Protein AF-A0A0S3RJ44-F1 (afdb_monomer)

Solvent-accessible surface area (backbone atoms only — not comparable to full-atom values): 9863 Å² total; per-residue (Å²): 135,84,80,74,56,72,66,60,59,51,52,53,52,51,54,49,51,52,50,51,50,53,58,58,69,68,65,72,86,66,86,86,63,94,67,97,64,90,49,73,78,72,70,58,85,50,76,68,56,69,76,64,70,78,82,91,76,67,52,73,44,39,28,20,77,89,71,66,69,75,20,60,39,72,65,59,49,55,71,70,52,62,87,89,63,86,68,60,71,47,78,45,72,55,92,74,93,78,90,83,80,85,53,69,49,63,95,67,74,64,89,85,50,65,61,91,83,54,63,88,84,53,42,76,47,51,68,82,71,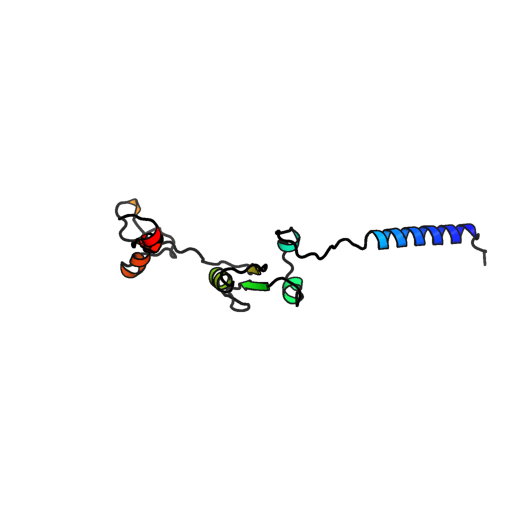41,45,68,72,74,40,57,66,63,74,50,28,85,80,72,59,93,123

pLDDT: mean 83.02, std 14.95, range [43.44, 97.44]

Radius of gyration: 30.16 Å; Cα contacts (8 Å, |Δi|>4): 96; chains: 1; bounding box: 82×57×71 Å

Structure (mmCIF, N/CA/C/O backbone):
data_AF-A0A0S3RJ44-F1
#
_entry.id   AF-A0A0S3RJ44-F1
#
loop_
_atom_site.group_PDB
_atom_site.id
_atom_site.type_symbol
_atom_site.label_atom_id
_atom_site.label_alt_id
_atom_site.label_comp_id
_atom_site.label_asym_id
_atom_site.label_entity_id
_atom_site.label_seq_id
_atom_site.pdbx_PDB_ins_code
_atom_site.Cartn_x
_atom_site.Cartn_y
_atom_site.Cartn_z
_atom_site.occupancy
_atom_site.B_iso_or_equiv
_atom_site.auth_seq_id
_atom_site.auth_comp_id
_atom_site.auth_asym_id
_atom_site.auth_atom_id
_atom_site.pdbx_PDB_model_num
ATOM 1 N N . MET A 1 1 ? 62.643 27.746 -41.252 1.00 45.16 1 MET A N 1
ATOM 2 C CA . MET A 1 1 ? 61.669 26.673 -40.960 1.00 45.16 1 MET A CA 1
ATOM 3 C C . MET A 1 1 ? 62.458 25.411 -40.659 1.00 45.16 1 MET A C 1
ATOM 5 O O . MET A 1 1 ? 63.039 24.850 -41.576 1.00 45.16 1 MET A O 1
ATOM 9 N N . GLN A 1 2 ? 62.613 25.051 -39.382 1.00 48.62 2 GLN A N 1
ATOM 10 C CA . GLN A 1 2 ? 63.372 23.856 -39.006 1.00 48.62 2 GLN A CA 1
ATOM 11 C C . GLN A 1 2 ? 62.541 22.615 -39.343 1.00 48.62 2 GLN A C 1
ATOM 13 O O . GLN A 1 2 ? 61.405 22.496 -38.888 1.00 48.62 2 GLN A O 1
ATOM 18 N N . LEU A 1 3 ? 63.101 21.726 -40.171 1.00 55.91 3 LEU A N 1
ATOM 19 C CA . LEU A 1 3 ? 62.558 20.393 -40.401 1.00 55.91 3 LEU A CA 1
ATOM 20 C C . LEU A 1 3 ? 62.529 19.669 -39.056 1.00 55.91 3 LEU A C 1
ATOM 22 O O . LEU A 1 3 ? 63.568 19.275 -38.529 1.00 55.91 3 LEU A O 1
ATOM 26 N N . VAL A 1 4 ? 61.336 19.518 -38.491 1.00 58.62 4 VAL A N 1
ATOM 27 C CA . VAL A 1 4 ? 61.106 18.594 -37.383 1.00 58.62 4 VAL A CA 1
ATOM 28 C C . VAL A 1 4 ? 61.570 17.222 -37.869 1.00 58.62 4 VAL A C 1
ATOM 30 O O . VAL A 1 4 ? 61.089 16.735 -38.892 1.00 58.62 4 VAL A O 1
ATOM 33 N N . SER A 1 5 ? 62.568 16.647 -37.193 1.00 69.38 5 SER A N 1
ATOM 34 C CA . SER A 1 5 ? 63.145 15.345 -37.540 1.00 69.38 5 SER A CA 1
ATOM 35 C C . SER A 1 5 ? 62.029 14.322 -37.766 1.00 69.38 5 SER A C 1
ATOM 37 O O . SER A 1 5 ? 61.135 14.188 -36.928 1.00 69.38 5 SER A O 1
ATOM 39 N N . SER A 1 6 ? 62.089 13.589 -38.883 1.00 69.00 6 SER A N 1
ATOM 40 C CA . SER A 1 6 ? 61.101 12.571 -39.274 1.00 69.00 6 SER A CA 1
ATOM 41 C C . SER A 1 6 ? 60.794 11.561 -38.157 1.00 69.00 6 SER A C 1
ATOM 43 O O . SER A 1 6 ? 59.699 11.003 -38.123 1.00 69.00 6 SER A O 1
ATOM 45 N N . GLY A 1 7 ? 61.730 11.341 -37.226 1.00 73.81 7 GLY A N 1
ATOM 46 C CA . GLY A 1 7 ? 61.532 10.461 -36.072 1.00 73.81 7 GLY A CA 1
ATOM 47 C C . GLY A 1 7 ? 60.569 11.016 -35.017 1.00 73.81 7 GLY A C 1
ATOM 48 O O . GLY A 1 7 ? 59.842 10.250 -34.392 1.00 73.81 7 GLY A O 1
ATOM 49 N N . VAL A 1 8 ? 60.503 12.340 -34.849 1.00 77.69 8 VAL A N 1
ATOM 50 C CA . VAL A 1 8 ? 59.603 12.989 -33.880 1.00 77.69 8 VAL A CA 1
ATOM 51 C C . VAL A 1 8 ? 58.155 12.874 -34.350 1.00 77.69 8 VAL A C 1
ATOM 53 O O . VAL A 1 8 ? 57.284 12.487 -33.578 1.00 77.69 8 VAL A O 1
ATOM 56 N N . VAL A 1 9 ? 57.905 13.118 -35.640 1.00 79.19 9 VAL A N 1
ATOM 57 C CA . VAL A 1 9 ? 56.572 12.960 -36.246 1.00 79.19 9 VAL A CA 1
ATOM 58 C C . VAL A 1 9 ? 56.100 11.505 -36.158 1.00 79.19 9 VAL A C 1
ATOM 60 O O . VAL A 1 9 ? 54.952 11.253 -35.804 1.00 79.19 9 VAL A O 1
ATOM 63 N N . PHE A 1 10 ? 56.992 10.540 -36.400 1.00 80.38 10 PHE A N 1
ATOM 64 C CA . PHE A 1 10 ? 56.674 9.115 -36.296 1.00 80.38 10 PHE A CA 1
ATOM 65 C C . PHE A 1 10 ? 56.311 8.685 -34.863 1.00 80.38 10 PHE A C 1
ATOM 67 O O . PHE A 1 10 ? 55.352 7.938 -34.661 1.00 80.38 10 PHE A O 1
ATOM 74 N N . LEU A 1 11 ? 57.016 9.203 -33.851 1.00 81.50 11 LEU A N 1
ATOM 75 C CA . LEU A 1 11 ? 56.676 8.972 -32.443 1.00 81.50 11 LEU A CA 1
ATOM 76 C C . LEU A 1 11 ? 55.299 9.544 -32.079 1.00 81.50 11 LEU A C 1
ATOM 78 O O . LEU A 1 11 ? 54.509 8.859 -31.437 1.00 81.50 11 LEU A O 1
ATOM 82 N N . PHE A 1 12 ? 54.964 10.752 -32.537 1.00 82.19 12 PHE A N 1
ATOM 83 C CA . 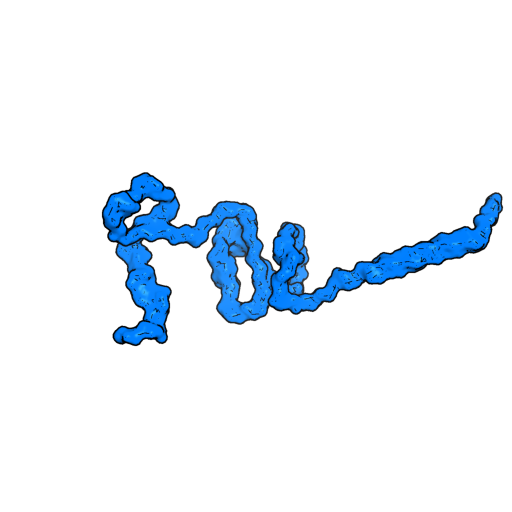PHE A 1 12 ? 53.639 11.328 -32.279 1.00 82.19 12 PHE A CA 1
ATOM 84 C C . PHE A 1 12 ? 52.511 10.544 -32.956 1.00 82.19 12 PHE A C 1
ATOM 86 O O . PHE A 1 12 ? 51.482 10.303 -32.331 1.00 82.19 12 PHE A O 1
ATOM 93 N N . VAL A 1 13 ? 52.708 10.099 -34.201 1.00 84.38 13 VAL A N 1
ATOM 94 C CA . VAL A 1 13 ? 51.714 9.290 -34.925 1.00 84.38 13 VAL A CA 1
ATOM 95 C C . VAL A 1 13 ? 51.508 7.940 -34.243 1.00 84.38 13 VAL A C 1
ATOM 97 O O . VAL A 1 13 ? 50.372 7.517 -34.061 1.00 84.38 13 VAL A O 1
ATOM 100 N N . THR A 1 14 ? 52.578 7.272 -33.815 1.00 81.88 14 THR A N 1
ATOM 101 C CA . THR A 1 14 ? 52.465 5.964 -33.152 1.00 81.88 14 THR A CA 1
ATOM 102 C C . THR A 1 14 ? 51.821 6.065 -31.772 1.00 81.88 14 THR A C 1
ATOM 104 O O . THR A 1 14 ? 50.952 5.254 -31.473 1.00 81.88 14 THR A O 1
ATOM 107 N N . VAL A 1 15 ? 52.150 7.087 -30.972 1.00 83.56 15 VAL A N 1
ATOM 108 C CA . VAL A 1 15 ? 51.484 7.354 -29.682 1.00 83.56 15 VAL A CA 1
ATOM 109 C C . VAL A 1 15 ? 50.008 7.710 -29.875 1.00 83.56 15 VAL A C 1
ATOM 111 O O . VAL A 1 15 ? 49.157 7.258 -29.116 1.00 83.56 15 VAL A O 1
ATOM 114 N N . PHE A 1 16 ? 49.678 8.485 -30.910 1.00 82.88 16 PHE A N 1
ATOM 115 C CA . PHE A 1 16 ? 48.290 8.813 -31.220 1.00 82.88 16 PHE A CA 1
ATOM 116 C C . PHE A 1 16 ? 47.503 7.576 -31.669 1.00 82.88 16 PHE A C 1
ATOM 118 O O . PHE A 1 16 ? 46.391 7.352 -31.204 1.00 82.88 16 PHE A O 1
ATOM 125 N N . LEU A 1 17 ? 48.088 6.726 -32.517 1.00 80.38 17 LEU A N 1
ATOM 126 C CA . LEU A 1 17 ? 47.446 5.496 -32.981 1.00 80.38 17 LEU A CA 1
ATOM 127 C C . LEU A 1 17 ? 47.301 4.449 -31.870 1.00 80.38 17 LEU A C 1
ATOM 129 O O . LEU A 1 17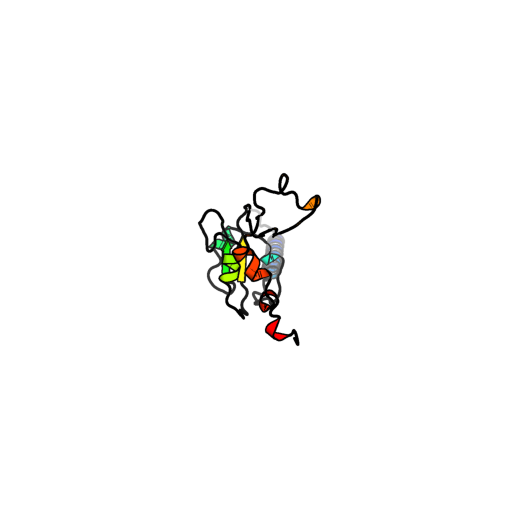 ? 46.297 3.738 -31.856 1.00 80.38 17 LEU A O 1
ATOM 133 N N . THR A 1 18 ? 48.247 4.337 -30.933 1.00 76.19 18 THR A N 1
ATOM 134 C CA . THR A 1 18 ? 48.087 3.451 -29.767 1.00 76.19 18 THR A CA 1
ATOM 135 C C . THR A 1 18 ? 47.033 3.985 -28.806 1.00 76.19 18 THR A C 1
ATOM 137 O O . THR A 1 18 ? 46.223 3.205 -28.314 1.00 76.19 18 THR A O 1
ATOM 140 N N . TRP A 1 19 ? 46.968 5.303 -28.602 1.00 76.50 19 TRP A N 1
ATOM 141 C CA . TRP A 1 19 ? 45.914 5.932 -27.808 1.00 76.50 19 TRP A CA 1
ATOM 142 C C . TRP A 1 19 ? 44.526 5.734 -28.439 1.00 76.50 19 TRP A C 1
ATOM 144 O O . TRP A 1 19 ? 43.592 5.339 -27.749 1.00 76.50 19 TRP A O 1
ATOM 154 N N . VAL A 1 20 ? 44.400 5.891 -29.763 1.00 76.12 20 VAL A N 1
ATOM 155 C CA . VAL A 1 20 ? 43.155 5.612 -30.504 1.00 76.12 20 VAL A CA 1
ATOM 156 C C . VAL A 1 20 ? 42.742 4.141 -30.385 1.00 76.12 20 VAL A C 1
ATOM 158 O O . VAL A 1 20 ? 41.565 3.866 -30.165 1.00 76.12 20 VAL A O 1
ATOM 161 N N . HIS A 1 21 ? 43.679 3.188 -30.462 1.00 63.81 21 HIS A N 1
ATOM 162 C CA . HIS A 1 21 ? 43.359 1.772 -30.243 1.00 63.81 21 HIS A CA 1
ATOM 163 C C . HIS A 1 21 ? 42.892 1.485 -28.811 1.00 63.81 21 HIS A C 1
ATOM 165 O O . HIS A 1 21 ? 41.961 0.705 -28.644 1.00 63.81 21 HIS A O 1
ATOM 171 N N . VAL A 1 22 ? 43.487 2.118 -27.792 1.00 66.06 22 VAL A N 1
ATOM 172 C CA . VAL A 1 22 ? 43.042 1.986 -26.390 1.00 66.06 22 VAL A CA 1
ATOM 173 C C . VAL A 1 22 ? 41.624 2.533 -26.215 1.00 66.06 22 VAL A C 1
ATOM 175 O O . VAL A 1 22 ? 40.781 1.860 -25.631 1.00 66.06 22 VAL A O 1
ATOM 178 N N . VAL A 1 23 ? 41.326 3.697 -26.800 1.00 66.81 23 VAL A N 1
ATOM 179 C CA . VAL A 1 23 ? 39.993 4.321 -26.737 1.00 66.81 23 VAL A CA 1
ATOM 180 C C . VAL A 1 23 ? 38.924 3.482 -27.448 1.00 66.81 23 VAL A C 1
ATOM 182 O O . VAL A 1 23 ? 37.798 3.394 -26.967 1.00 66.81 23 VAL A O 1
ATOM 185 N N . ILE A 1 24 ? 39.257 2.838 -28.572 1.00 59.97 24 ILE A N 1
ATOM 186 C CA . ILE A 1 24 ? 38.323 1.949 -29.285 1.00 59.97 24 ILE A CA 1
ATOM 187 C C . ILE A 1 24 ? 38.181 0.598 -28.559 1.00 59.97 24 ILE A C 1
ATOM 189 O O . ILE A 1 24 ? 37.090 0.036 -28.538 1.00 59.97 24 ILE A O 1
ATOM 193 N N . ALA A 1 25 ? 39.237 0.095 -27.908 1.00 58.09 25 ALA A N 1
ATOM 194 C CA . ALA A 1 25 ? 39.203 -1.161 -27.153 1.00 58.09 25 ALA A CA 1
ATOM 195 C C . ALA A 1 25 ? 38.415 -1.068 -25.831 1.00 58.09 25 ALA A C 1
ATOM 197 O O . ALA A 1 25 ? 37.853 -2.064 -25.383 1.00 58.09 25 ALA A O 1
ATOM 198 N N . GLU A 1 26 ? 38.322 0.117 -25.222 1.00 53.25 26 GLU A N 1
ATOM 199 C CA . GLU A 1 26 ? 37.438 0.376 -24.071 1.00 53.25 26 GLU A CA 1
ATOM 200 C C . GLU A 1 26 ? 35.968 0.608 -24.483 1.00 53.25 26 GLU A C 1
ATOM 202 O O . GLU A 1 26 ? 35.078 0.734 -23.636 1.00 53.25 26 GLU A O 1
ATOM 207 N N . GLY A 1 27 ? 35.698 0.634 -25.790 1.00 50.81 27 GLY A N 1
A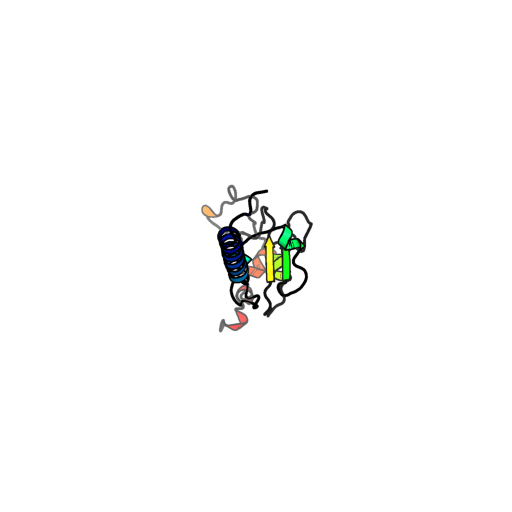TOM 208 C CA . GLY A 1 27 ? 34.426 1.005 -26.394 1.00 50.81 27 GLY A CA 1
ATOM 209 C C . GLY A 1 27 ? 33.403 -0.115 -26.573 1.00 50.81 27 GLY A C 1
ATOM 210 O O . GLY A 1 27 ? 32.588 0.013 -27.471 1.00 50.81 27 GLY A O 1
ATOM 211 N N . GLU A 1 28 ? 33.387 -1.183 -25.767 1.00 48.12 28 GLU A N 1
ATOM 212 C CA . GLU A 1 28 ? 32.290 -2.177 -25.795 1.00 48.12 28 GLU A CA 1
ATOM 213 C C . GLU A 1 28 ? 31.911 -2.704 -24.398 1.00 48.12 28 GLU A C 1
ATOM 215 O O . GLU A 1 28 ? 31.665 -3.890 -24.180 1.00 48.12 28 GLU A O 1
ATOM 220 N N . ASN A 1 29 ? 31.789 -1.816 -23.411 1.00 49.34 29 ASN A N 1
ATOM 221 C CA . ASN A 1 29 ? 31.094 -2.167 -22.171 1.00 49.34 29 ASN A CA 1
ATOM 222 C C . ASN A 1 29 ? 29.581 -2.035 -22.361 1.00 49.34 29 ASN A C 1
ATOM 224 O O . ASN A 1 29 ? 28.984 -1.021 -22.004 1.00 49.34 29 ASN A O 1
ATOM 228 N N . GLY A 1 30 ? 28.936 -3.068 -22.901 1.00 48.22 30 GLY A N 1
ATOM 229 C CA . GLY A 1 30 ? 27.477 -3.085 -22.902 1.00 48.22 30 GLY A CA 1
ATOM 230 C C . GLY A 1 30 ? 26.832 -4.180 -23.723 1.00 48.22 30 GLY A C 1
ATOM 231 O O . GLY A 1 30 ? 26.089 -3.879 -24.648 1.00 48.22 30 GLY A O 1
ATOM 232 N N . TYR A 1 31 ? 27.040 -5.444 -23.355 1.00 43.44 31 TYR A N 1
ATOM 233 C CA . TYR A 1 31 ? 26.149 -6.520 -23.793 1.00 43.44 31 TYR A CA 1
ATOM 234 C C . TYR A 1 31 ? 24.708 -6.208 -23.348 1.00 43.44 31 TYR A C 1
ATOM 236 O O . TYR A 1 31 ? 24.313 -6.492 -22.213 1.00 43.44 31 TYR A O 1
ATOM 244 N N . GLY A 1 32 ? 23.935 -5.610 -24.258 1.00 51.97 32 GLY A N 1
ATOM 245 C CA . GLY A 1 32 ? 22.503 -5.326 -24.166 1.00 51.97 32 GLY A CA 1
ATOM 246 C C . GLY A 1 32 ? 21.658 -6.583 -24.359 1.00 51.97 32 GLY A C 1
ATOM 247 O O . GLY A 1 32 ? 20.772 -6.619 -25.203 1.00 51.97 32 GLY A O 1
ATOM 248 N N . GLY A 1 33 ? 21.964 -7.636 -23.603 1.00 55.75 33 GLY A N 1
ATOM 249 C CA . GLY A 1 33 ? 21.089 -8.794 -23.462 1.00 55.75 33 GLY A CA 1
ATOM 250 C C . GLY A 1 33 ? 20.049 -8.533 -22.376 1.00 55.75 33 GLY A C 1
ATOM 251 O O . GLY A 1 33 ? 20.371 -7.958 -21.334 1.00 55.75 33 GLY A O 1
ATOM 252 N N . ILE A 1 34 ? 18.814 -8.980 -22.596 1.00 58.44 34 ILE A N 1
ATOM 253 C CA . ILE A 1 34 ? 17.756 -8.977 -21.580 1.00 58.44 34 ILE A CA 1
ATOM 254 C C . ILE A 1 34 ? 18.234 -9.827 -20.398 1.00 58.44 34 ILE A C 1
ATOM 256 O O . ILE A 1 34 ? 18.384 -11.045 -20.503 1.00 58.44 34 ILE A O 1
ATOM 260 N N . ARG A 1 35 ? 18.532 -9.182 -19.269 1.00 71.62 35 ARG A N 1
ATOM 261 C CA . ARG A 1 35 ? 19.008 -9.856 -18.054 1.00 71.62 35 ARG A CA 1
ATOM 262 C C . ARG A 1 35 ? 17.813 -10.265 -17.190 1.00 71.62 35 ARG A C 1
ATOM 264 O O . ARG A 1 35 ? 16.972 -9.434 -16.854 1.00 71.62 35 ARG A O 1
ATOM 271 N N . ASN A 1 36 ? 17.793 -11.525 -16.749 1.00 77.75 36 ASN A N 1
ATOM 272 C CA . ASN A 1 36 ? 16.760 -12.081 -15.855 1.00 77.75 36 ASN A CA 1
ATOM 273 C C . ASN A 1 36 ? 16.966 -11.734 -14.366 1.00 77.75 36 ASN A C 1
ATOM 275 O O . ASN A 1 36 ? 16.320 -12.314 -13.498 1.00 77.75 36 ASN A O 1
ATOM 279 N N . TYR A 1 37 ? 17.880 -10.818 -14.049 1.00 81.69 37 TYR A N 1
ATOM 280 C CA . TYR A 1 37 ? 18.213 -10.428 -12.681 1.00 81.69 37 TYR A CA 1
ATOM 281 C C . TYR A 1 37 ? 18.215 -8.907 -12.524 1.00 81.69 37 TYR A C 1
ATOM 283 O O . TYR A 1 37 ? 18.379 -8.157 -13.488 1.00 81.69 37 TYR A O 1
ATOM 291 N N . ILE A 1 38 ? 18.024 -8.449 -11.286 1.00 84.06 38 ILE A N 1
ATOM 292 C CA . ILE A 1 38 ? 18.114 -7.033 -10.922 1.00 84.06 38 ILE A CA 1
ATOM 293 C C . ILE A 1 38 ? 19.595 -6.661 -10.809 1.00 84.06 38 ILE A C 1
ATOM 295 O O . ILE A 1 38 ? 20.320 -7.273 -10.028 1.00 84.06 38 ILE A O 1
ATOM 299 N N . SER A 1 39 ? 20.049 -5.675 -11.584 1.00 84.19 39 SER A N 1
ATOM 300 C CA . SER A 1 39 ? 21.410 -5.132 -11.498 1.00 84.19 39 SER A CA 1
ATOM 301 C C . SER A 1 39 ? 21.433 -3.771 -10.795 1.00 84.19 39 SER A C 1
ATOM 303 O O . SER A 1 39 ? 20.401 -3.120 -10.622 1.00 84.19 39 SER A O 1
ATOM 305 N N . TRP A 1 40 ? 22.627 -3.295 -10.434 1.00 80.81 40 TRP A N 1
ATOM 306 C CA . TRP A 1 40 ? 22.818 -1.942 -9.896 1.00 80.81 40 TRP A CA 1
ATOM 307 C C . TRP A 1 40 ? 22.316 -0.848 -10.845 1.00 80.81 40 TRP A C 1
ATOM 309 O O . TRP A 1 40 ? 21.784 0.160 -10.393 1.00 80.81 40 TRP A O 1
ATOM 319 N N . GLU A 1 41 ? 22.402 -1.074 -12.156 1.00 80.06 41 GLU A N 1
ATOM 320 C CA . GLU A 1 41 ? 21.879 -0.163 -13.181 1.00 80.06 41 GLU A CA 1
ATOM 321 C C . GLU A 1 41 ? 20.346 -0.038 -13.131 1.00 80.06 41 GLU A C 1
ATOM 323 O O . GLU A 1 41 ? 19.794 0.966 -13.576 1.00 80.06 41 GLU A O 1
ATOM 328 N N . ASP A 1 42 ? 19.645 -1.054 -12.614 1.00 77.50 42 ASP A N 1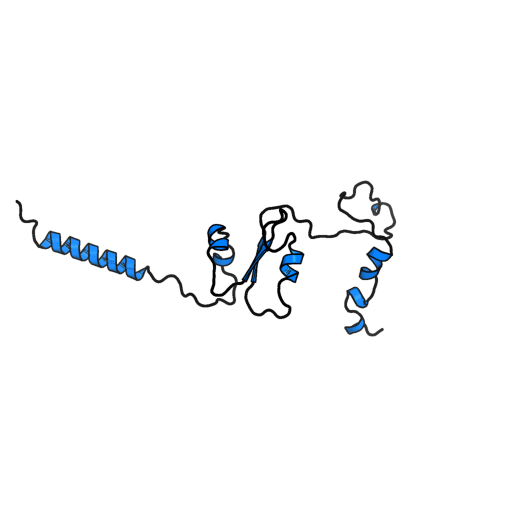
ATOM 329 C CA . ASP A 1 42 ? 18.196 -1.009 -12.418 1.00 77.50 42 ASP A CA 1
ATOM 330 C C . ASP A 1 42 ? 17.782 -0.264 -11.148 1.00 77.50 42 ASP A C 1
ATOM 332 O O . ASP A 1 42 ? 16.643 0.197 -11.071 1.00 77.50 42 ASP A O 1
ATOM 336 N N . LEU A 1 43 ? 18.677 -0.200 -10.159 1.00 81.75 43 LEU A N 1
ATOM 337 C CA . LEU A 1 43 ? 18.458 0.474 -8.878 1.00 81.75 43 LEU A CA 1
ATOM 338 C C . LEU A 1 43 ? 18.844 1.955 -8.932 1.00 81.75 43 LEU A C 1
ATOM 340 O O . LEU A 1 43 ? 18.361 2.746 -8.124 1.00 81.75 43 LEU A O 1
ATOM 344 N N . GLN A 1 44 ? 19.701 2.336 -9.879 1.00 79.19 44 GLN A N 1
ATOM 345 C CA . GLN A 1 44 ? 20.039 3.730 -10.130 1.00 79.19 44 GLN A CA 1
ATOM 346 C C . GLN A 1 44 ? 18.820 4.486 -10.662 1.00 79.19 44 GLN A C 1
ATOM 348 O O . GLN A 1 44 ? 18.201 4.109 -11.660 1.00 79.19 44 GLN A O 1
ATOM 353 N N . VAL A 1 45 ? 18.491 5.578 -9.979 1.00 71.88 45 VAL A N 1
ATOM 354 C CA . VAL A 1 45 ? 17.398 6.470 -10.349 1.00 71.88 45 VAL A CA 1
ATOM 355 C C . VAL A 1 45 ? 17.962 7.613 -11.177 1.00 71.88 45 VAL A C 1
ATOM 357 O O . VAL A 1 45 ? 18.773 8.392 -10.688 1.00 71.88 45 VAL A O 1
ATOM 360 N N . ASP A 1 46 ? 17.493 7.723 -12.413 1.00 73.06 46 ASP A N 1
ATOM 361 C CA . ASP A 1 46 ? 17.782 8.846 -13.298 1.00 73.06 46 ASP A CA 1
ATOM 362 C C . ASP A 1 46 ? 16.457 9.338 -13.897 1.00 73.06 46 ASP A C 1
ATOM 364 O O . ASP A 1 46 ? 15.831 8.643 -14.704 1.00 73.06 46 ASP A O 1
ATOM 368 N N . GLU A 1 47 ? 16.000 10.516 -13.461 1.00 68.19 47 GLU A N 1
ATOM 369 C CA . GLU A 1 47 ? 14.729 11.106 -13.899 1.00 68.19 47 GLU A CA 1
ATOM 370 C C . GLU A 1 47 ? 14.697 11.390 -15.407 1.00 68.19 47 GLU A C 1
ATOM 372 O O . GLU A 1 47 ? 13.653 11.217 -16.038 1.00 68.19 47 GLU A O 1
ATOM 377 N N . GLN A 1 48 ? 15.833 11.753 -16.016 1.00 63.91 48 GLN A N 1
ATOM 378 C CA . GLN A 1 48 ? 15.919 11.954 -17.466 1.00 63.91 48 GLN A CA 1
ATOM 379 C C . GLN A 1 48 ? 15.784 10.616 -18.203 1.00 63.91 48 GLN A C 1
ATOM 381 O O . GLN A 1 48 ? 15.152 10.522 -19.253 1.00 63.91 48 GLN A O 1
ATOM 386 N N . ARG A 1 49 ? 16.289 9.529 -17.618 1.00 62.47 49 ARG A N 1
ATOM 387 C CA . ARG A 1 49 ? 16.160 8.174 -18.172 1.00 62.47 49 ARG A CA 1
ATOM 388 C C . ARG A 1 49 ? 14.737 7.613 -18.076 1.00 62.47 49 ARG A C 1
ATOM 390 O O . ARG A 1 49 ? 14.373 6.767 -18.894 1.00 62.47 49 ARG A O 1
ATOM 397 N N . LEU A 1 50 ? 13.928 8.079 -17.120 1.00 65.88 50 LEU A N 1
ATOM 398 C CA . LEU A 1 50 ? 12.506 7.719 -17.007 1.00 65.88 50 LEU A CA 1
ATOM 399 C C . LEU A 1 50 ? 11.667 8.297 -18.156 1.00 65.88 50 LEU A C 1
ATOM 401 O O . LEU A 1 50 ? 10.698 7.665 -18.569 1.00 65.88 50 LEU A O 1
ATOM 405 N N . THR A 1 51 ? 12.043 9.466 -18.684 1.00 60.28 51 THR A N 1
ATOM 406 C CA . THR A 1 51 ? 11.359 10.117 -19.816 1.00 60.28 51 THR A CA 1
ATOM 407 C C . THR A 1 51 ? 11.928 9.690 -21.173 1.00 60.28 51 THR A C 1
ATOM 409 O O . THR A 1 51 ? 11.187 9.644 -22.154 1.00 60.28 51 THR A O 1
ATOM 412 N N . LEU A 1 52 ? 13.215 9.319 -21.228 1.00 57.47 52 LEU A N 1
ATOM 413 C CA . LEU A 1 52 ? 13.927 8.954 -22.461 1.00 57.47 52 LEU A CA 1
ATOM 414 C C . LEU A 1 52 ? 13.857 7.464 -22.833 1.00 57.47 52 LEU A C 1
ATOM 416 O O . LEU A 1 52 ? 14.114 7.116 -23.985 1.00 57.47 52 LEU A O 1
ATOM 420 N N . LYS A 1 53 ? 13.494 6.557 -21.913 1.00 57.00 53 LYS A N 1
ATOM 421 C CA . LYS A 1 53 ? 13.327 5.130 -22.246 1.00 57.00 53 LYS A CA 1
ATOM 422 C C . LYS A 1 53 ? 12.002 4.866 -22.966 1.00 57.00 53 LYS A C 1
ATOM 424 O O . LYS A 1 53 ? 11.055 4.335 -22.394 1.00 57.00 53 LYS A O 1
ATOM 429 N N . ARG A 1 54 ? 11.973 5.174 -24.262 1.00 55.50 54 ARG A N 1
ATOM 430 C CA . ARG A 1 54 ? 11.017 4.616 -25.225 1.00 55.50 54 ARG A CA 1
ATOM 431 C C . ARG A 1 54 ? 11.784 3.702 -26.182 1.00 55.50 54 ARG A C 1
ATOM 433 O O . ARG A 1 54 ? 12.432 4.180 -27.098 1.00 55.50 54 ARG A O 1
ATOM 440 N N . HIS A 1 55 ? 11.774 2.398 -25.927 1.00 48.00 55 HIS A N 1
ATOM 441 C CA . HIS A 1 55 ? 10.887 1.469 -26.636 1.00 48.00 55 HIS A CA 1
ATOM 442 C C . HIS A 1 55 ? 11.236 0.006 -26.338 1.00 48.00 55 HIS A C 1
ATOM 444 O O . HIS A 1 55 ? 10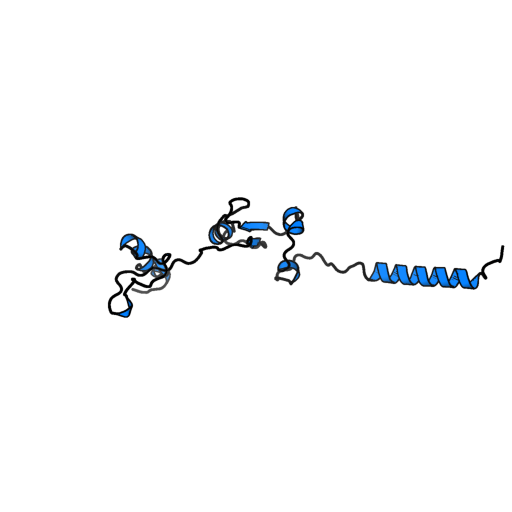.315 -0.785 -26.217 1.00 48.00 55 HIS A O 1
ATOM 450 N N . ASP A 1 56 ? 12.491 -0.365 -26.090 1.00 56.53 56 ASP A N 1
ATOM 451 C CA . ASP A 1 56 ? 12.806 -1.795 -26.008 1.00 56.53 56 ASP A CA 1
ATOM 452 C C . ASP A 1 56 ? 13.161 -2.228 -24.577 1.00 56.53 56 ASP A C 1
ATOM 454 O O . ASP A 1 56 ? 14.269 -2.042 -24.074 1.00 56.53 56 ASP A O 1
ATOM 458 N N . ASP A 1 57 ? 12.122 -2.748 -23.907 1.00 66.56 57 ASP A N 1
ATOM 459 C CA . ASP A 1 57 ? 12.126 -4.011 -23.140 1.00 66.56 57 ASP A CA 1
ATOM 460 C C . ASP A 1 57 ? 11.611 -3.959 -21.681 1.00 66.56 57 ASP A C 1
ATOM 462 O O . ASP A 1 57 ? 11.327 -4.995 -21.082 1.00 66.56 57 ASP A O 1
ATOM 466 N N . VAL A 1 58 ? 11.384 -2.782 -21.076 1.00 73.06 58 VAL A N 1
ATOM 467 C CA . VAL A 1 58 ? 10.880 -2.720 -19.682 1.00 73.06 58 VAL A CA 1
ATOM 468 C C . VAL A 1 58 ? 9.750 -1.712 -19.496 1.00 73.06 58 VAL A C 1
ATOM 470 O O . VAL A 1 58 ? 9.939 -0.510 -19.669 1.00 73.06 58 VAL A O 1
ATOM 473 N N . ARG A 1 59 ? 8.581 -2.192 -19.049 1.00 86.06 59 ARG A N 1
ATOM 474 C CA . ARG A 1 59 ? 7.428 -1.345 -18.705 1.00 86.06 59 ARG A CA 1
ATOM 475 C C . ARG A 1 59 ? 7.709 -0.566 -17.420 1.00 86.06 59 ARG A C 1
ATOM 477 O O . ARG A 1 59 ? 7.994 -1.172 -16.388 1.00 86.06 59 ARG A O 1
ATOM 484 N N . ILE A 1 60 ? 7.578 0.758 -17.466 1.00 88.50 60 ILE A N 1
ATOM 485 C CA . ILE A 1 60 ? 7.760 1.641 -16.305 1.00 88.50 60 ILE A CA 1
ATOM 486 C C . ILE A 1 60 ? 6.398 2.172 -15.847 1.00 88.50 60 ILE A C 1
ATOM 488 O O . ILE A 1 60 ? 5.663 2.762 -16.633 1.00 88.50 60 ILE A O 1
ATOM 492 N N . ILE A 1 61 ? 6.068 1.975 -14.571 1.00 92.31 61 ILE A N 1
ATOM 493 C CA . ILE A 1 61 ? 4.864 2.507 -13.923 1.00 92.31 61 ILE A CA 1
ATOM 494 C C . ILE A 1 61 ? 5.305 3.554 -12.905 1.00 92.31 61 ILE A C 1
ATOM 496 O O . ILE A 1 61 ? 6.089 3.268 -12.006 1.00 92.31 61 ILE A O 1
ATOM 500 N N . ILE A 1 62 ? 4.793 4.773 -13.050 1.00 92.25 62 ILE A N 1
ATOM 501 C CA . ILE A 1 62 ? 5.152 5.912 -12.195 1.00 92.25 62 ILE A CA 1
ATOM 502 C C . ILE A 1 62 ? 4.076 6.091 -11.131 1.00 92.25 62 ILE A C 1
ATOM 504 O O . ILE A 1 62 ? 2.900 6.273 -11.459 1.00 92.25 62 ILE A O 1
ATOM 508 N N . VAL A 1 63 ? 4.493 6.074 -9.869 1.00 94.12 63 VAL A N 1
ATOM 509 C CA . VAL A 1 63 ? 3.647 6.318 -8.704 1.00 94.12 63 VAL A CA 1
ATOM 510 C C . VAL A 1 63 ? 3.927 7.699 -8.164 1.00 94.12 63 VAL A C 1
ATOM 512 O O . VAL A 1 63 ? 5.063 8.009 -7.812 1.00 94.12 63 VAL A O 1
ATOM 515 N N . ASN A 1 64 ? 2.882 8.512 -8.072 1.00 94.81 64 ASN A N 1
ATOM 516 C CA . ASN A 1 64 ? 2.981 9.868 -7.580 1.00 94.81 64 ASN A CA 1
ATOM 517 C C . ASN A 1 64 ? 1.695 10.313 -6.879 1.00 94.81 64 ASN A C 1
ATOM 519 O O . ASN A 1 64 ? 0.628 10.448 -7.484 1.00 94.81 64 ASN A O 1
ATOM 523 N N . LYS A 1 65 ? 1.815 10.625 -5.591 1.00 92.69 65 LYS A N 1
ATOM 524 C CA . LYS A 1 65 ? 0.695 11.094 -4.765 1.00 92.69 65 LYS A CA 1
ATOM 525 C C . LYS A 1 65 ? 0.098 12.444 -5.197 1.00 92.69 65 LYS A C 1
ATOM 527 O O . LYS A 1 65 ? -1.042 12.722 -4.839 1.00 92.69 65 LYS A O 1
ATOM 532 N N . TYR A 1 66 ? 0.833 13.274 -5.940 1.00 91.81 66 TYR A N 1
ATOM 533 C CA . TYR A 1 66 ? 0.415 14.621 -6.356 1.00 91.81 66 TYR A CA 1
ATOM 534 C C . TYR A 1 66 ? -0.378 14.636 -7.671 1.00 91.81 66 TYR A C 1
ATOM 536 O O . TYR A 1 66 ? -0.835 15.690 -8.102 1.00 91.81 66 TYR A O 1
ATOM 544 N N . GLY A 1 67 ? -0.605 13.466 -8.278 1.00 84.69 67 GLY A N 1
ATOM 545 C CA . GLY A 1 67 ? -1.600 13.282 -9.337 1.00 84.69 67 GLY A CA 1
ATOM 546 C C . GLY A 1 67 ? -1.072 13.261 -10.770 1.00 84.69 67 GLY A C 1
ATOM 547 O O . GLY A 1 67 ? -1.855 12.979 -11.669 1.00 84.69 67 GLY A O 1
ATOM 548 N N . TRP A 1 68 ? 0.222 13.487 -10.991 1.00 86.44 68 TRP A N 1
ATOM 549 C CA . TRP A 1 68 ? 0.871 13.304 -12.292 1.00 86.44 68 TRP A CA 1
ATOM 550 C C . TRP A 1 68 ? 1.639 11.977 -12.320 1.00 86.44 68 TRP A C 1
ATOM 552 O O . TRP A 1 68 ? 2.460 11.723 -11.451 1.00 86.44 68 TRP A O 1
ATOM 562 N N . GLY A 1 69 ? 1.375 11.104 -13.290 1.00 88.69 69 GLY A N 1
ATOM 563 C CA . GLY A 1 69 ? 1.934 9.747 -13.339 1.00 88.69 69 GLY A CA 1
ATOM 564 C C . GLY A 1 69 ? 0.862 8.713 -13.674 1.00 88.69 69 GLY A C 1
ATOM 565 O O . GLY A 1 69 ? -0.204 9.064 -14.171 1.00 88.69 69 GLY A O 1
ATOM 566 N N . HIS A 1 70 ? 1.141 7.438 -13.399 1.00 93.50 70 HIS A N 1
ATOM 567 C CA . HIS A 1 70 ? 0.217 6.342 -13.700 1.00 93.50 70 HIS A CA 1
ATOM 568 C C . HIS A 1 70 ? -0.706 6.027 -12.514 1.00 93.50 70 HIS A C 1
ATOM 570 O O . HIS A 1 70 ? -1.900 5.833 -12.710 1.00 93.50 70 HIS A O 1
ATOM 576 N N . SER A 1 71 ? -0.179 6.010 -11.282 1.00 94.88 71 SER A N 1
ATOM 577 C CA . SER A 1 71 ? -0.948 5.732 -10.057 1.00 94.88 71 SER A CA 1
ATOM 578 C C . SER A 1 71 ? -0.637 6.739 -8.947 1.00 94.88 71 SER A C 1
ATOM 580 O O . SER A 1 71 ? 0.480 7.240 -8.847 1.00 94.88 71 SER A O 1
ATOM 582 N N . LYS A 1 72 ? -1.605 6.993 -8.056 1.00 94.75 72 LYS A N 1
ATOM 583 C CA . LYS A 1 72 ? -1.393 7.772 -6.819 1.00 94.75 72 LYS A CA 1
ATOM 584 C C . LYS A 1 72 ? -0.892 6.923 -5.650 1.00 94.75 72 LYS A C 1
ATOM 586 O O . LYS A 1 72 ? -0.381 7.465 -4.671 1.00 94.75 72 LYS A O 1
ATOM 591 N N . THR A 1 73 ? -1.061 5.605 -5.730 1.00 94.56 73 THR A N 1
ATOM 592 C CA . THR A 1 73 ? -0.751 4.655 -4.656 1.00 94.56 73 THR A CA 1
ATOM 593 C C . THR A 1 73 ? 0.172 3.551 -5.155 1.00 94.56 73 THR A C 1
ATOM 595 O O . THR A 1 73 ? 0.162 3.193 -6.335 1.00 94.56 73 THR A O 1
ATOM 598 N N . VAL A 1 74 ? 0.959 2.986 -4.237 1.00 94.31 74 VAL A N 1
ATOM 599 C CA . VAL A 1 74 ? 1.828 1.842 -4.544 1.00 94.31 74 VAL A CA 1
ATOM 600 C C . VAL A 1 74 ? 0.988 0.629 -4.944 1.00 94.31 74 VAL A C 1
ATOM 602 O O . VAL A 1 74 ? 1.282 0.013 -5.962 1.00 94.31 74 VAL A O 1
ATOM 605 N N . GLN A 1 75 ? -0.103 0.345 -4.221 1.00 94.75 75 GLN A N 1
ATOM 606 C CA . GLN A 1 75 ? -0.990 -0.774 -4.552 1.00 94.75 75 GLN A CA 1
ATOM 607 C C . GLN A 1 75 ? -1.615 -0.618 -5.940 1.00 94.75 75 GLN A C 1
ATOM 609 O O . GLN A 1 75 ? -1.510 -1.529 -6.746 1.00 94.75 75 GLN A O 1
ATOM 614 N N . GLY A 1 76 ? -2.125 0.569 -6.287 1.00 95.00 76 GLY A N 1
ATOM 615 C CA . GLY A 1 76 ? -2.690 0.798 -7.619 1.00 95.00 76 GLY A CA 1
ATOM 616 C C . GLY A 1 76 ? -1.671 0.604 -8.747 1.00 95.00 76 GLY A C 1
ATOM 617 O O . GLY A 1 76 ? -2.045 0.265 -9.861 1.00 95.00 76 GLY A O 1
ATOM 618 N N . ALA A 1 77 ? -0.375 0.773 -8.470 1.00 95.31 77 ALA A N 1
ATOM 619 C CA . ALA A 1 77 ? 0.681 0.473 -9.432 1.00 95.31 77 ALA A CA 1
ATOM 620 C C . ALA A 1 77 ? 0.949 -1.031 -9.568 1.00 95.31 77 ALA A C 1
ATOM 622 O O . ALA A 1 77 ? 1.220 -1.502 -10.670 1.00 95.31 77 ALA A O 1
ATOM 623 N N . VAL A 1 78 ? 0.862 -1.776 -8.463 1.00 94.38 78 VAL A N 1
ATOM 624 C CA . VAL A 1 78 ? 0.936 -3.244 -8.453 1.00 94.38 78 VAL A CA 1
ATOM 625 C C . VAL A 1 78 ? -0.263 -3.837 -9.193 1.00 94.38 78 VAL A C 1
ATOM 627 O O . VAL A 1 78 ? -0.076 -4.709 -10.034 1.00 94.38 78 VAL A O 1
ATOM 630 N N . ASP A 1 79 ? -1.463 -3.300 -8.975 1.00 95.56 79 ASP A N 1
ATOM 631 C CA . ASP A 1 79 ? -2.703 -3.759 -9.616 1.00 95.56 79 ASP A CA 1
ATOM 632 C C . ASP A 1 79 ? -2.691 -3.560 -11.146 1.00 95.56 79 ASP A C 1
ATOM 634 O O . ASP A 1 79 ? -3.395 -4.244 -11.884 1.00 95.56 79 ASP A O 1
ATOM 638 N N . MET A 1 80 ? -1.858 -2.643 -11.655 1.00 95.00 80 MET A N 1
ATOM 639 C CA . MET A 1 80 ? -1.644 -2.442 -13.094 1.00 95.00 80 MET A CA 1
ATOM 640 C C . MET A 1 80 ? -0.751 -3.514 -13.738 1.00 95.00 80 MET A C 1
ATOM 642 O O . MET A 1 80 ? -0.610 -3.526 -14.971 1.00 95.00 80 MET A O 1
ATOM 646 N N . VAL A 1 81 ? -0.108 -4.377 -12.945 1.00 94.56 81 VAL A N 1
ATOM 647 C CA . VAL A 1 81 ? 0.713 -5.493 -13.426 1.00 94.56 81 VAL A CA 1
ATOM 648 C C . VAL A 1 81 ? -0.193 -6.706 -13.677 1.00 94.56 81 VAL A C 1
ATOM 650 O O . VAL A 1 81 ? -0.835 -7.180 -12.745 1.00 94.56 81 VAL A O 1
ATOM 653 N N . PRO A 1 82 ? -0.253 -7.243 -14.913 1.00 93.88 82 PRO A N 1
ATOM 654 C CA . PRO A 1 82 ? -1.080 -8.405 -15.208 1.00 93.88 82 PRO A CA 1
ATOM 655 C C . PRO A 1 82 ? -0.678 -9.625 -14.375 1.00 93.88 82 PRO A C 1
ATOM 657 O O . PRO A 1 82 ? 0.510 -9.885 -14.161 1.00 93.88 82 PRO A O 1
ATOM 660 N N . VAL A 1 83 ? -1.669 -10.419 -13.972 1.00 93.81 83 VAL A N 1
ATOM 661 C CA . VAL A 1 83 ? -1.429 -11.735 -13.369 1.00 93.81 83 VAL A CA 1
ATOM 662 C C . VAL A 1 83 ? -0.638 -12.600 -14.360 1.00 93.81 83 VAL A C 1
ATOM 664 O O . VAL A 1 83 ? -0.880 -12.548 -15.565 1.00 93.81 83 VAL A O 1
ATOM 667 N N . ASN A 1 84 ? 0.321 -13.386 -13.863 1.00 92.69 84 ASN A N 1
ATOM 668 C CA . ASN A 1 84 ? 1.235 -14.213 -14.668 1.00 92.69 84 ASN A CA 1
ATOM 669 C C . ASN A 1 84 ? 2.142 -13.430 -15.638 1.00 92.69 84 ASN A C 1
ATOM 671 O O . ASN A 1 84 ? 2.612 -13.977 -16.638 1.00 92.69 84 ASN A O 1
ATOM 675 N N . ASN A 1 85 ? 2.423 -12.158 -15.348 1.00 89.94 85 ASN A N 1
ATOM 676 C CA . ASN A 1 85 ? 3.356 -11.365 -16.136 1.00 89.94 85 ASN A CA 1
ATOM 677 C C . ASN A 1 85 ? 4.797 -11.918 -16.050 1.00 89.94 85 ASN A C 1
ATOM 679 O O . ASN A 1 85 ? 5.394 -11.960 -14.976 1.00 89.94 85 ASN A O 1
ATOM 683 N N . LYS A 1 86 ? 5.358 -12.305 -17.204 1.00 87.19 86 LYS A N 1
ATOM 684 C CA . LYS A 1 86 ? 6.741 -12.804 -17.349 1.00 87.19 86 LYS A CA 1
ATOM 685 C C . LYS A 1 86 ? 7.739 -11.721 -17.765 1.00 87.19 86 LYS A C 1
ATOM 687 O O . LYS A 1 86 ? 8.942 -11.959 -17.736 1.00 87.19 86 LYS A O 1
ATOM 692 N N . HIS A 1 87 ? 7.249 -10.548 -18.162 1.00 85.31 87 HIS A N 1
ATOM 693 C CA . HIS A 1 87 ? 8.089 -9.427 -18.568 1.00 85.31 87 HIS A CA 1
ATOM 694 C C . HIS A 1 87 ? 8.467 -8.574 -17.366 1.00 85.31 87 HIS A C 1
ATOM 696 O O . HIS A 1 87 ? 7.716 -8.453 -16.397 1.00 85.31 87 HIS A O 1
ATOM 702 N N . ARG A 1 88 ? 9.624 -7.921 -17.422 1.00 84.94 88 ARG A N 1
ATOM 703 C CA . ARG A 1 88 ? 10.037 -7.040 -16.338 1.00 84.94 88 ARG A CA 1
ATOM 704 C C . ARG A 1 88 ? 9.160 -5.785 -16.291 1.00 84.94 88 ARG A C 1
ATOM 706 O O . ARG A 1 88 ? 8.968 -5.105 -17.297 1.00 84.94 88 ARG A O 1
ATOM 713 N N . VAL A 1 89 ? 8.690 -5.440 -15.093 1.00 88.44 89 VAL A N 1
ATOM 714 C CA . VAL A 1 89 ? 8.014 -4.166 -14.812 1.00 88.44 89 VAL A CA 1
ATOM 715 C C . VAL A 1 89 ? 8.795 -3.430 -13.735 1.00 88.44 89 VAL A C 1
ATOM 717 O O . VAL A 1 89 ? 9.164 -4.011 -12.716 1.00 88.44 89 VAL A O 1
ATOM 720 N N . LYS A 1 90 ? 9.065 -2.147 -13.962 1.00 89.31 90 LYS A N 1
ATOM 721 C CA . LYS A 1 90 ? 9.692 -1.252 -12.990 1.00 89.31 90 LYS A CA 1
ATOM 722 C C . LYS A 1 90 ? 8.634 -0.306 -12.448 1.00 89.31 90 LYS A C 1
ATOM 724 O O . LYS A 1 90 ? 8.025 0.438 -13.210 1.00 89.31 90 LYS A O 1
ATOM 729 N N . ILE A 1 91 ? 8.426 -0.326 -11.136 1.00 92.38 91 ILE A N 1
ATOM 730 C CA . ILE A 1 91 ? 7.556 0.631 -10.454 1.00 92.38 91 ILE A CA 1
ATOM 731 C C . ILE A 1 91 ? 8.454 1.699 -9.840 1.00 92.38 91 ILE A C 1
ATOM 733 O O . ILE A 1 91 ? 9.239 1.414 -8.940 1.00 92.38 91 ILE A O 1
ATOM 737 N N . TYR A 1 92 ? 8.352 2.919 -10.352 1.00 91.44 92 TYR A N 1
ATOM 738 C CA . TYR A 1 92 ? 9.084 4.065 -9.841 1.00 91.44 92 TYR A CA 1
ATOM 739 C C . TYR A 1 92 ? 8.190 4.870 -8.903 1.00 91.44 92 TYR A C 1
ATOM 741 O O . TYR A 1 92 ? 7.133 5.350 -9.314 1.00 91.44 92 TYR A O 1
ATOM 749 N N . ILE A 1 93 ? 8.604 5.014 -7.645 1.00 92.69 93 ILE A N 1
ATOM 750 C CA . ILE A 1 93 ? 7.841 5.728 -6.621 1.00 92.69 93 ILE A CA 1
ATOM 751 C C . ILE A 1 93 ? 8.478 7.096 -6.407 1.00 92.69 93 ILE A C 1
ATOM 753 O O . ILE A 1 93 ? 9.592 7.189 -5.896 1.00 92.69 93 ILE A O 1
ATOM 757 N N . TYR A 1 94 ? 7.753 8.155 -6.767 1.00 92.06 94 TYR A N 1
ATOM 758 C CA . TYR A 1 94 ? 8.197 9.518 -6.500 1.00 92.06 94 TYR A CA 1
ATOM 759 C C . TYR A 1 94 ? 8.313 9.766 -4.994 1.00 92.06 94 TYR A C 1
ATOM 761 O O . TYR A 1 94 ? 7.435 9.309 -4.252 1.00 92.06 94 TYR A O 1
ATOM 769 N N . PRO A 1 95 ? 9.321 10.527 -4.529 1.00 91.81 95 PRO A N 1
ATOM 770 C CA . PRO A 1 95 ? 9.466 10.875 -3.123 1.00 91.81 95 PRO A CA 1
ATOM 771 C C . PRO A 1 95 ? 8.174 11.421 -2.508 1.00 91.81 95 PRO A C 1
ATOM 773 O O . PRO A 1 95 ? 7.517 12.321 -3.037 1.00 91.81 95 PRO A O 1
ATOM 776 N N . GLY A 1 96 ? 7.800 10.869 -1.359 1.00 91.31 96 GLY A N 1
ATOM 777 C CA . GLY A 1 96 ? 6.599 11.274 -0.649 1.00 91.31 96 GLY A CA 1
ATOM 778 C C . GLY A 1 96 ? 6.204 10.297 0.448 1.00 91.31 96 GLY A C 1
ATOM 779 O O . GLY A 1 96 ? 6.675 9.166 0.513 1.00 91.31 96 GLY A O 1
ATOM 780 N N . VAL A 1 97 ? 5.299 10.747 1.317 1.00 90.69 97 VAL A N 1
ATOM 781 C CA . VAL A 1 97 ? 4.677 9.895 2.339 1.00 90.69 97 VAL A CA 1
ATOM 782 C C . VAL A 1 97 ? 3.473 9.186 1.726 1.00 90.69 97 VAL A C 1
ATOM 784 O O . VAL A 1 97 ? 2.479 9.846 1.396 1.00 90.69 97 VAL A O 1
ATOM 787 N N . TYR A 1 98 ? 3.571 7.860 1.607 1.00 91.50 98 TYR A N 1
ATOM 788 C CA . TYR A 1 98 ? 2.509 6.968 1.145 1.00 91.50 98 TYR A CA 1
ATOM 789 C C . TYR A 1 98 ? 1.962 6.166 2.325 1.00 91.50 98 TYR A C 1
ATOM 791 O O . TYR A 1 98 ? 2.708 5.497 3.035 1.00 91.50 98 TYR A O 1
ATOM 799 N N . ARG A 1 99 ? 0.646 6.230 2.538 1.00 87.56 99 ARG A N 1
ATOM 800 C CA . ARG A 1 99 ? -0.044 5.424 3.550 1.00 87.56 99 ARG A CA 1
ATOM 801 C C . ARG A 1 99 ? -0.529 4.141 2.884 1.00 87.56 99 ARG A C 1
ATOM 803 O O . ARG A 1 99 ? -1.529 4.170 2.177 1.00 87.56 99 ARG A O 1
ATOM 810 N N . THR A 1 100 ? 0.219 3.057 3.050 1.00 88.25 100 THR A N 1
ATOM 811 C CA . THR A 1 100 ? -0.073 1.756 2.418 1.00 88.25 100 THR A CA 1
ATOM 812 C C . THR A 1 100 ? -0.583 0.714 3.405 1.00 88.25 100 THR A C 1
ATOM 814 O O . THR A 1 100 ? -1.267 -0.218 3.002 1.00 88.25 100 THR A O 1
ATOM 817 N N . ALA A 1 101 ? -0.280 0.879 4.691 1.00 89.00 101 ALA A N 1
ATOM 818 C CA . ALA A 1 101 ? -0.731 -0.026 5.733 1.00 89.00 101 ALA A CA 1
ATOM 819 C C . ALA A 1 101 ? -2.060 0.440 6.335 1.00 89.00 101 ALA A C 1
ATOM 821 O O . ALA A 1 101 ? -2.270 1.632 6.578 1.00 89.00 101 ALA A O 1
ATOM 822 N N . VAL A 1 102 ? -2.926 -0.526 6.627 1.00 90.50 102 VAL A N 1
ATOM 823 C CA . VAL A 1 102 ? -4.138 -0.330 7.420 1.00 90.50 102 VAL A CA 1
ATOM 824 C C . VAL A 1 102 ? -3.948 -1.086 8.725 1.00 90.50 102 VAL A C 1
ATOM 826 O O . VAL A 1 102 ? -3.716 -2.290 8.712 1.00 90.50 102 VAL A O 1
ATOM 829 N N . PHE A 1 103 ? -4.047 -0.375 9.844 1.00 94.25 103 PHE A N 1
ATOM 830 C CA . PHE A 1 103 ? -4.094 -0.985 11.168 1.00 94.25 103 PHE A CA 1
ATOM 831 C C . PHE A 1 103 ? -5.469 -0.716 11.760 1.00 94.25 103 PHE A C 1
ATOM 833 O O . PHE A 1 103 ? -5.906 0.440 11.797 1.00 94.25 103 PHE A O 1
ATOM 840 N N . GLY A 1 104 ? -6.139 -1.770 12.212 1.00 94.81 104 GLY A N 1
ATOM 841 C CA . GLY A 1 104 ? -7.439 -1.672 12.851 1.00 94.81 104 GLY A CA 1
ATOM 842 C C . GLY A 1 104 ? -7.579 -2.652 14.007 1.00 94.81 104 GLY A C 1
ATOM 843 O O . GLY A 1 104 ? -6.966 -3.715 14.008 1.00 94.81 104 GLY A O 1
ATOM 844 N N . GLU A 1 105 ? -8.373 -2.256 14.995 1.00 96.69 105 GLU A N 1
ATOM 845 C CA . GLU A 1 105 ? -8.731 -3.064 16.165 1.00 96.69 105 GLU A CA 1
ATOM 846 C C . GLU A 1 105 ? -10.253 -3.281 16.136 1.00 96.69 105 GLU A C 1
ATOM 848 O O . GLU A 1 105 ? -10.992 -2.347 15.804 1.00 96.69 105 GLU A O 1
ATOM 853 N N . TYR A 1 106 ? -10.713 -4.490 16.469 1.00 97.44 106 TYR A N 1
ATOM 854 C CA . TYR A 1 106 ? -12.129 -4.870 16.537 1.00 97.44 106 TYR A CA 1
ATOM 855 C C . TYR A 1 106 ? -12.389 -5.601 17.859 1.00 97.44 106 TYR A C 1
ATOM 857 O O . TYR A 1 106 ? -11.711 -6.583 18.147 1.00 97.44 106 TYR A O 1
ATOM 865 N N . GLU A 1 107 ? -13.319 -5.086 18.670 1.00 96.62 107 GLU A N 1
ATOM 866 C CA . GLU A 1 107 ? -13.756 -5.666 19.957 1.00 96.62 107 GLU A CA 1
ATOM 867 C C . GLU A 1 107 ? -12.629 -6.122 20.918 1.00 96.62 107 GLU A C 1
ATOM 869 O O . GLU A 1 107 ? -12.766 -7.083 21.677 1.00 96.62 107 GLU A O 1
ATOM 874 N N . CYS A 1 108 ? -11.503 -5.399 20.935 1.00 96.25 108 CYS A N 1
ATOM 875 C CA . CYS A 1 108 ? -10.418 -5.639 21.888 1.00 96.25 108 CYS A CA 1
ATOM 876 C C . CYS A 1 108 ? -10.818 -5.208 23.312 1.00 96.25 108 CYS A C 1
ATOM 878 O O . CYS A 1 108 ? -11.404 -4.145 23.504 1.00 96.25 108 CYS A O 1
ATOM 880 N N . ASN A 1 109 ? -10.435 -5.993 24.324 1.00 95.69 109 ASN A N 1
ATOM 881 C CA . ASN A 1 109 ? -10.776 -5.751 25.730 1.00 95.69 109 ASN A CA 1
ATOM 882 C C . ASN A 1 109 ? -9.534 -5.703 26.640 1.00 95.69 109 ASN A C 1
ATOM 884 O O . ASN A 1 109 ? -8.477 -6.243 26.314 1.00 95.69 109 ASN A O 1
ATOM 888 N N . GLY A 1 110 ? -9.681 -5.084 27.817 1.00 96.56 110 GLY A N 1
ATOM 889 C CA . GLY A 1 110 ? -8.630 -4.957 28.835 1.00 96.56 110 GLY A CA 1
ATOM 890 C C . GLY A 1 110 ? -7.871 -3.624 28.789 1.00 96.56 110 GLY A C 1
ATOM 891 O O . GLY A 1 110 ? -8.048 -2.817 27.882 1.00 96.56 110 GLY A O 1
ATOM 892 N N . LYS A 1 111 ? -7.001 -3.379 29.782 1.00 95.62 111 LYS A N 1
ATOM 893 C CA . LYS A 1 111 ? -6.305 -2.082 29.955 1.00 95.62 111 LYS A CA 1
ATOM 894 C C . LYS A 1 111 ? -5.475 -1.654 28.734 1.00 95.62 111 LYS A C 1
ATOM 896 O O . LYS A 1 111 ? -5.336 -0.464 28.488 1.00 95.62 111 LYS A O 1
ATOM 901 N N . GLY A 1 112 ? -4.936 -2.608 27.970 1.00 95.50 112 GLY A N 1
ATOM 902 C CA . GLY A 1 112 ? -4.143 -2.330 26.766 1.00 95.50 112 GLY A CA 1
ATOM 903 C C . GLY A 1 112 ? -4.963 -1.953 25.526 1.00 95.50 112 GLY A C 1
ATOM 904 O O . GLY A 1 112 ? -4.402 -1.411 24.576 1.00 95.50 112 GLY A O 1
ATOM 905 N N . ALA A 1 113 ? -6.275 -2.204 25.529 1.00 95.88 113 ALA A N 1
ATOM 906 C CA . ALA A 1 113 ? -7.170 -1.881 24.416 1.00 95.88 113 ALA A CA 1
ATOM 907 C C . ALA A 1 113 ? -7.609 -0.406 24.405 1.00 95.88 113 ALA A C 1
ATOM 909 O O . ALA A 1 113 ? -8.322 0.011 23.496 1.00 95.88 113 ALA A O 1
ATOM 910 N N . ASP A 1 114 ? -7.186 0.395 25.393 1.00 95.94 114 ASP A N 1
ATOM 911 C CA . ASP A 1 114 ? -7.459 1.830 25.396 1.00 95.94 114 ASP A CA 1
ATOM 912 C C . ASP A 1 114 ? -6.857 2.494 24.148 1.00 95.94 114 ASP A C 1
ATOM 914 O O . ASP A 1 114 ? -5.650 2.421 23.882 1.00 95.94 114 ASP A O 1
ATOM 918 N N . ARG A 1 115 ? -7.733 3.149 23.382 1.00 94.94 115 ARG A N 1
ATOM 919 C CA . ARG A 1 115 ? -7.415 3.807 22.118 1.00 94.94 115 ARG A CA 1
ATOM 920 C C . ARG A 1 115 ? -7.048 5.282 22.265 1.00 94.94 115 ARG A C 1
ATOM 922 O O . ARG A 1 115 ? -6.662 5.887 21.268 1.00 94.94 115 ARG A O 1
ATOM 929 N N . SER A 1 116 ? -7.146 5.852 23.469 1.00 95.25 116 SER A N 1
ATOM 930 C CA . SER A 1 116 ? -6.920 7.280 23.751 1.00 95.25 116 SER A CA 1
ATOM 931 C C . SER A 1 116 ? -5.586 7.814 23.210 1.00 95.25 116 SER A C 1
ATOM 933 O O . SER A 1 116 ? -5.512 8.949 22.748 1.00 95.25 116 SER A O 1
ATOM 935 N N . ASN A 1 117 ? -4.552 6.966 23.198 1.00 95.31 117 ASN A N 1
ATOM 936 C CA . ASN A 1 117 ? -3.195 7.294 22.754 1.00 95.31 117 ASN A CA 1
ATOM 937 C C . ASN A 1 117 ? -2.792 6.601 21.439 1.00 95.31 117 ASN A C 1
ATOM 939 O O . ASN A 1 117 ? -1.605 6.467 21.138 1.00 95.31 117 ASN A O 1
ATOM 943 N N . ARG A 1 118 ? -3.752 6.097 20.653 1.00 95.25 118 ARG A N 1
ATOM 944 C CA . ARG A 1 118 ? -3.450 5.475 19.355 1.00 95.25 118 ARG A CA 1
ATOM 945 C C . ARG A 1 118 ? -3.168 6.530 18.294 1.00 95.25 118 ARG A C 1
ATOM 947 O O . ARG A 1 118 ? -3.661 7.653 18.343 1.00 95.25 118 ARG A O 1
ATOM 954 N N . ALA A 1 119 ? -2.391 6.146 17.284 1.00 92.94 119 ALA A N 1
ATOM 955 C CA . ALA A 1 119 ? -2.148 7.011 16.142 1.00 92.94 119 ALA A CA 1
ATOM 956 C C . ALA A 1 119 ? -3.473 7.359 15.440 1.00 92.94 119 ALA A C 1
ATOM 958 O O . ALA A 1 119 ? -4.283 6.471 15.173 1.00 92.94 119 ALA A O 1
ATOM 959 N N . ALA A 1 120 ? -3.666 8.631 15.082 1.00 92.31 120 ALA A N 1
ATOM 960 C CA . ALA A 1 120 ? -4.926 9.142 14.522 1.00 92.31 120 ALA A CA 1
ATOM 961 C C . ALA A 1 120 ? -5.382 8.447 13.224 1.00 92.31 120 ALA A C 1
ATOM 963 O O . ALA A 1 120 ? -6.550 8.500 12.862 1.00 92.31 120 ALA A O 1
ATOM 964 N N . TRP A 1 121 ? -4.459 7.806 12.505 1.00 92.06 121 TRP A N 1
ATOM 965 C CA . TRP A 1 121 ? -4.753 7.069 11.277 1.00 92.06 121 TRP A CA 1
ATOM 966 C C . TRP A 1 121 ? -5.155 5.601 11.525 1.00 92.06 121 TRP A C 1
ATOM 968 O O . TRP A 1 121 ? -5.571 4.929 10.582 1.00 92.06 121 TRP A O 1
ATOM 978 N N . SER A 1 122 ? -5.021 5.091 12.756 1.00 95.00 122 SER A N 1
ATOM 979 C CA . SER A 1 122 ? -5.463 3.740 13.125 1.00 95.00 122 SER A CA 1
ATOM 980 C C . SER A 1 122 ? -6.989 3.667 13.203 1.00 95.00 122 SER A C 1
ATOM 982 O O . SER A 1 122 ? -7.650 4.612 13.635 1.00 95.00 122 SER A O 1
ATOM 984 N N . LYS A 1 123 ? -7.566 2.537 12.795 1.00 95.06 123 LYS A N 1
ATOM 985 C CA . LYS A 1 123 ? -9.018 2.370 12.669 1.00 95.06 123 LYS A CA 1
ATOM 986 C C . LYS A 1 123 ? -9.624 1.590 13.827 1.00 95.06 123 LYS A C 1
ATOM 988 O O . LYS A 1 123 ? -8.979 0.715 14.404 1.00 95.06 123 LYS A O 1
ATOM 993 N N . SER A 1 124 ? -10.850 1.932 14.202 1.00 96.25 124 SER A N 1
ATOM 994 C CA . SER A 1 124 ? -11.721 1.048 14.982 1.00 96.25 124 SER A CA 1
ATOM 995 C C . SER A 1 124 ? -12.679 0.446 13.993 1.00 96.25 124 SER A C 1
ATOM 997 O O . SER A 1 124 ? -13.450 1.193 13.400 1.00 96.25 124 SER A O 1
ATOM 999 N N . PHE A 1 125 ? -12.563 -0.854 13.749 1.00 97.38 125 PHE A N 1
ATOM 1000 C CA . PHE A 1 125 ? -13.432 -1.490 12.776 1.00 97.38 125 PHE A CA 1
ATOM 1001 C C . PHE A 1 125 ? -14.833 -1.655 13.353 1.00 97.38 125 PHE A C 1
ATOM 1003 O O . PHE A 1 125 ? -15.007 -1.969 14.531 1.00 97.38 125 PHE A O 1
ATOM 1010 N N . SER A 1 126 ? -15.827 -1.425 12.506 1.00 97.19 126 SER A N 1
ATOM 1011 C CA . SER A 1 126 ? -17.174 -1.960 12.687 1.00 97.19 126 SER A CA 1
ATOM 1012 C C . SER A 1 126 ? -17.197 -3.464 12.391 1.00 97.19 126 SER A C 1
ATOM 1014 O O . SER A 1 126 ? -16.248 -4.003 11.816 1.00 97.19 126 SER A O 1
ATOM 1016 N N . TYR A 1 127 ? -18.288 -4.145 12.752 1.00 96.44 127 TYR A N 1
ATOM 1017 C CA . TYR A 1 127 ? -18.478 -5.551 12.387 1.00 96.44 127 TYR A CA 1
ATOM 1018 C C . TYR A 1 127 ? -18.340 -5.750 10.873 1.00 96.44 127 TYR A C 1
ATOM 1020 O O . TYR A 1 127 ? -17.520 -6.553 10.445 1.00 96.44 127 TYR A O 1
ATOM 1028 N N . ASP A 1 128 ? -19.039 -4.953 10.060 1.00 96.62 128 ASP A N 1
ATOM 1029 C CA . ASP A 1 128 ? -19.008 -5.074 8.595 1.00 96.62 128 ASP A CA 1
ATOM 1030 C C . ASP A 1 128 ? -17.600 -4.873 8.006 1.00 96.62 128 ASP A C 1
ATOM 1032 O O . ASP A 1 128 ? -17.217 -5.560 7.060 1.00 96.62 128 ASP A O 1
ATOM 1036 N 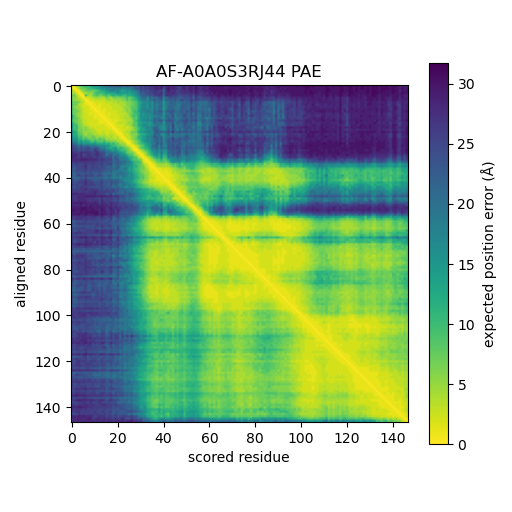N . GLU A 1 129 ? -16.794 -3.977 8.583 1.00 96.62 129 GLU A N 1
ATOM 1037 C CA . GLU A 1 129 ? -15.390 -3.797 8.186 1.00 96.62 129 GLU A CA 1
ATOM 1038 C C . GLU A 1 129 ? -14.486 -4.949 8.646 1.00 96.62 129 GLU A C 1
ATOM 1040 O O . GLU A 1 129 ? -13.492 -5.247 7.983 1.00 96.62 129 GLU A O 1
ATOM 1045 N N . ALA A 1 130 ? -14.803 -5.586 9.776 1.00 96.88 130 ALA A N 1
ATOM 1046 C CA . ALA A 1 130 ? -14.029 -6.688 10.337 1.00 96.88 130 ALA A CA 1
ATOM 1047 C C . ALA A 1 130 ? -14.366 -8.041 9.688 1.00 96.88 130 ALA A C 1
ATOM 1049 O O . ALA A 1 130 ? -13.480 -8.884 9.549 1.00 96.88 130 ALA A O 1
ATOM 1050 N N . VAL A 1 131 ? -15.616 -8.248 9.256 1.00 95.94 131 VAL A N 1
ATOM 1051 C CA . VAL A 1 131 ? -16.132 -9.512 8.700 1.00 95.94 131 VAL A CA 1
ATOM 1052 C C . VAL A 1 131 ? -15.212 -10.140 7.644 1.00 95.94 131 VAL A C 1
ATOM 1054 O O . VAL A 1 131 ? -14.942 -11.337 7.774 1.00 95.94 131 VAL A O 1
ATOM 1057 N N . PRO A 1 132 ? -14.664 -9.404 6.653 1.00 95.62 132 PRO A N 1
ATOM 1058 C CA . PRO A 1 132 ? -13.763 -9.983 5.656 1.00 95.62 132 PRO A CA 1
ATOM 1059 C C . PRO A 1 132 ? -12.523 -10.662 6.249 1.00 95.62 132 PRO A C 1
ATOM 1061 O O . PRO A 1 132 ? -11.986 -11.573 5.631 1.00 95.62 132 PRO A O 1
ATOM 1064 N N . PHE A 1 133 ? -12.081 -10.242 7.438 1.00 94.75 133 PHE A N 1
ATOM 1065 C CA . PHE A 1 133 ? -10.906 -10.774 8.133 1.00 94.75 133 PHE A CA 1
ATOM 1066 C C . PHE A 1 133 ? -11.243 -11.896 9.128 1.00 94.75 133 PHE A C 1
ATOM 1068 O O . PHE A 1 133 ? -10.348 -12.618 9.560 1.00 94.75 133 PHE A O 1
ATOM 1075 N N . LEU A 1 134 ? -12.517 -12.051 9.502 1.00 94.31 134 LEU A N 1
ATOM 1076 C CA . LEU A 1 134 ? -12.982 -13.071 10.453 1.00 94.31 134 LEU A CA 1
ATOM 1077 C C . LEU A 1 134 ? -13.372 -14.389 9.769 1.00 94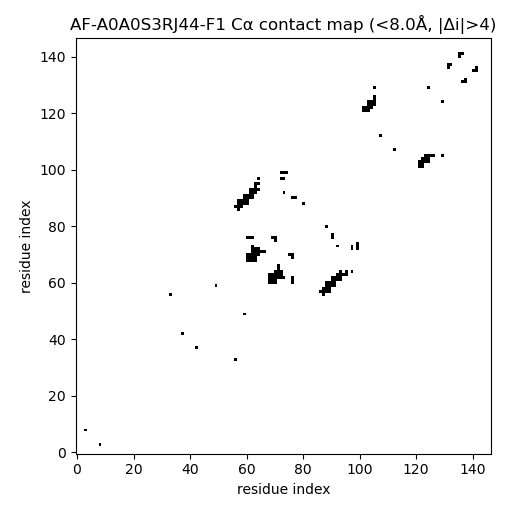.31 134 LEU A C 1
ATOM 1079 O O . LEU A 1 134 ? -13.497 -15.426 10.423 1.00 94.31 134 LEU A O 1
ATOM 1083 N N . GLN A 1 135 ? -13.598 -14.363 8.455 1.00 93.94 135 GLN A N 1
ATOM 1084 C CA . GLN A 1 135 ? -14.031 -15.534 7.700 1.00 93.94 135 GLN A CA 1
ATOM 1085 C C . GLN A 1 135 ? -12.863 -16.454 7.323 1.00 93.94 135 GLN A C 1
ATOM 1087 O O . GLN A 1 135 ? -11.764 -16.008 7.006 1.00 93.94 135 GLN A O 1
ATOM 1092 N N . LYS A 1 136 ? -13.133 -17.765 7.238 1.00 94.12 136 LYS A N 1
ATOM 1093 C CA . LYS A 1 136 ? -12.164 -18.764 6.741 1.00 94.12 136 LYS A CA 1
ATOM 1094 C C . LYS A 1 136 ? -11.699 -18.480 5.305 1.00 94.12 136 LYS A C 1
ATOM 1096 O O . LYS A 1 136 ? -10.581 -18.841 4.953 1.00 94.12 136 LYS A O 1
ATOM 1101 N N . SER A 1 137 ? -12.526 -17.820 4.496 1.00 94.38 137 SER A N 1
ATOM 1102 C CA . SER A 1 137 ? -12.196 -17.394 3.129 1.00 94.38 137 SER A CA 1
ATOM 1103 C C . SER A 1 137 ? -11.008 -16.429 3.079 1.00 94.38 137 SER A C 1
ATOM 1105 O O . SER A 1 137 ? -10.259 -16.454 2.108 1.00 94.38 137 SER A O 1
ATOM 1107 N N . PHE A 1 138 ? -10.770 -15.647 4.139 1.00 95.19 138 PHE A N 1
ATOM 1108 C CA . PHE A 1 138 ? -9.626 -14.735 4.227 1.00 95.19 138 PHE A CA 1
ATOM 1109 C C . PHE A 1 138 ? -8.285 -15.454 4.036 1.00 95.19 138 PHE A C 1
ATOM 1111 O O . PHE A 1 138 ? -7.373 -14.946 3.388 1.00 95.19 138 PHE A O 1
ATOM 1118 N N . ILE A 1 139 ? -8.183 -16.667 4.581 1.00 94.31 139 ILE A N 1
ATOM 1119 C CA . ILE A 1 139 ? -6.997 -17.525 4.490 1.00 94.31 139 ILE A CA 1
ATOM 1120 C C . ILE A 1 139 ? -7.151 -18.621 3.427 1.00 94.31 139 ILE A C 1
ATOM 1122 O O . ILE A 1 139 ? -6.429 -19.617 3.474 1.00 94.31 139 ILE A O 1
ATOM 1126 N N . HIS A 1 140 ? -8.110 -18.472 2.504 1.00 95.50 140 HIS A N 1
ATOM 1127 C CA . HIS A 1 140 ? -8.485 -19.497 1.520 1.00 95.50 140 HIS A CA 1
ATOM 1128 C C . HIS A 1 140 ? -8.766 -20.860 2.175 1.00 95.50 140 HIS A C 1
ATOM 1130 O O . HIS A 1 140 ? -8.402 -21.916 1.661 1.00 95.50 140 HIS A O 1
ATOM 1136 N N . GLY A 1 141 ? -9.347 -20.837 3.377 1.00 95.12 141 GLY A N 1
ATOM 1137 C CA . GLY A 1 141 ? -9.527 -22.010 4.225 1.00 95.12 141 GLY A CA 1
ATOM 1138 C C . GLY A 1 141 ? -10.389 -23.095 3.587 1.00 95.12 141 GLY A C 1
ATOM 1139 O O . GLY A 1 141 ? -10.184 -24.268 3.865 1.00 95.12 141 GLY A O 1
ATOM 1140 N N . ASP A 1 142 ? -11.296 -22.727 2.689 1.00 93.50 142 ASP A N 1
ATOM 1141 C CA . ASP A 1 142 ? -12.082 -23.640 1.855 1.00 93.50 142 ASP A CA 1
ATOM 1142 C C . ASP A 1 142 ? -11.223 -24.594 1.007 1.00 93.50 142 ASP A C 1
ATOM 1144 O O . ASP A 1 142 ? -11.670 -25.691 0.682 1.00 93.50 142 ASP A O 1
ATOM 1148 N N . GLN A 1 143 ? -9.977 -24.222 0.698 1.00 95.50 143 GLN A N 1
ATOM 1149 C CA . GLN A 1 143 ? -9.078 -25.031 -0.125 1.00 95.50 143 GLN A CA 1
ATOM 1150 C C . GLN A 1 143 ? -8.294 -26.084 0.671 1.00 95.50 143 GLN A C 1
ATOM 1152 O O . GLN A 1 143 ? -7.817 -27.056 0.084 1.00 95.50 143 GLN A O 1
ATOM 1157 N N . TRP A 1 144 ? -8.112 -25.903 1.985 1.00 95.50 144 TRP A N 1
ATOM 1158 C CA . TRP A 1 144 ? -7.162 -26.717 2.760 1.00 95.50 144 TRP A CA 1
ATOM 1159 C C . TRP A 1 144 ? -7.626 -27.130 4.162 1.00 95.50 144 TRP A C 1
ATOM 1161 O O . TRP A 1 144 ? -7.160 -28.153 4.670 1.00 95.50 144 TRP A O 1
ATOM 1171 N N . LEU A 1 145 ? -8.543 -26.397 4.796 1.00 94.12 145 LEU A N 1
ATOM 1172 C CA . LEU A 1 145 ? -9.130 -26.811 6.068 1.00 94.12 145 LEU A CA 1
ATOM 1173 C C . LEU A 1 145 ? -10.134 -27.941 5.817 1.00 94.12 145 LEU A C 1
ATOM 1175 O O . LEU A 1 145 ? -11.176 -27.740 5.200 1.00 94.12 145 LEU A O 1
ATOM 1179 N N . ARG A 1 146 ? -9.832 -29.133 6.336 1.00 87.19 146 ARG A N 1
ATOM 1180 C CA . ARG A 1 146 ? -10.744 -30.286 6.336 1.00 87.19 146 ARG A CA 1
ATOM 1181 C C . ARG A 1 146 ? -11.652 -30.201 7.561 1.00 87.19 146 ARG A C 1
ATOM 1183 O O . ARG A 1 146 ? -11.340 -30.792 8.592 1.00 87.19 146 ARG A O 1
ATOM 1190 N N . LEU A 1 147 ? -12.699 -29.390 7.463 1.00 79.44 147 LEU A N 1
ATOM 1191 C CA . LEU A 1 147 ? -13.687 -29.172 8.523 1.00 79.44 147 LEU A CA 1
ATOM 1192 C C . LEU A 1 147 ? -15.027 -29.802 8.165 1.00 79.44 147 LEU A C 1
ATOM 1194 O O . LEU A 1 147 ? -15.367 -29.782 6.962 1.00 79.44 147 LEU A O 1
#

Foldseek 3Di:
DDPPPPVVVVVVVVVVVVVVVVVVVVVDPDPPDDDPDDDPVLVDDDPVCVVPDPDDFEAEFEADCVPPTRHVAPVVSVVPQDPPDPGHYHYHYDDDDHDDDAAEDEPDDDPVPDCPPPDPRHYHDDCVRCVCVPDCVVVPNVVPPPD

Mean predicted aligned error: 13.02 Å

InterPro domains:
  IPR011050 Pectin lyase fold/virulence factor [SSF51126] (60-100)
  IPR011050 Pectin lyase fold/vi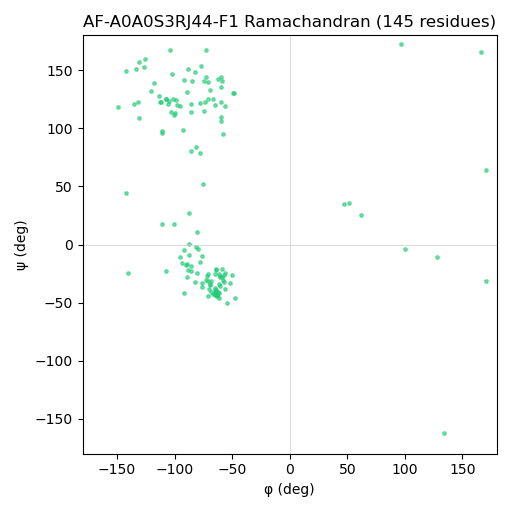rulence factor [SSF51126] (100-145)
  IPR012334 Pectin lyase fold [G3DSA:2.160.20.10] (58-100)
  IPR012334 Pectin lyase fold [G3DSA:2.160.20.10] (101-147)

Organism: NCBI:txid157739

Secondary structure (DSSP, 8-state):
-----HHHHHHHHHHHHHHHHHHHHTTT-------SS--HHHH---HHHHHH--SSS-EEEEE-TTS-SSBSSHHHHHHTSPTT--S-EEEEE-SS-------EE-S--SGGG--TTS-TT-EE--HHHHHHHHSGGGGTGGGT---

Sequence (147 aa):
MQLVSSGVVFLFVTVFLTWVHVVIAEGENGYGGIRNYISWEDLQVDEQRLTLKRHDDVRIIIVNKYGWGHSKTVQGAVDMVPVNNKHRVKIYIYPGVYRTAVFGEYECNGKGADRSNRAAWSKSFSYDEAVPFLQKSFIHGDQWLRL